Protein AF-A0A835LPR2-F1 (afdb_monomer)

Mean predicted aligned error: 11.65 Å

Secondary structure (DSSP, 8-state):
------PPPPPGGGGGSSS-TT-------HHHHHHHHHHHTTSS-HHHHHHHHHHHHHHHHHHTSSS--HHHHHHHHHHHHHHHT-S-HHHHHHHHHHHHHHHHTTTT-SHHHHHHHHHHHTSS---

Radius of gyration: 21.36 Å; Cα contacts (8 Å, |Δi|>4): 83; chains: 1; bounding box: 46×25×82 Å

Solvent-accessible surface area (backbone atoms only — not comparable to full-atom values): 7803 Å² total; per-residue (Å²): 140,82,86,79,82,79,75,79,75,80,54,73,72,67,71,74,73,75,77,71,96,82,73,75,89,74,83,65,54,57,82,78,42,44,65,56,40,55,55,56,44,55,74,74,49,69,66,57,22,52,51,33,50,50,50,54,53,50,51,56,44,59,64,42,68,85,50,81,50,64,70,61,49,53,55,52,48,51,57,42,51,56,37,45,70,40,90,50,62,60,49,18,54,52,32,48,54,53,51,53,52,37,35,73,70,57,68,52,72,44,70,69,53,53,51,52,53,51,53,61,73,70,40,88,85,69,129

Structure (mmCIF, N/CA/C/O backbone):
data_AF-A0A835LPR2-F1
#
_entry.id   AF-A0A835LPR2-F1
#
loop_
_atom_site.group_PDB
_atom_site.id
_atom_site.type_symbol
_atom_site.label_atom_id
_atom_site.label_alt_id
_atom_site.label_comp_id
_atom_site.label_asym_id
_atom_site.label_entity_id
_atom_site.label_seq_id
_atom_site.pdbx_PDB_ins_code
_atom_site.Cartn_x
_atom_site.Cartn_y
_atom_site.Cartn_z
_atom_site.occupancy
_atom_site.B_iso_or_equiv
_atom_site.auth_seq_id
_atom_site.auth_comp_id
_atom_site.auth_asym_id
_atom_site.auth_atom_id
_atom_site.pdbx_PDB_model_num
ATOM 1 N N . MET A 1 1 ? -34.279 -2.578 -63.645 1.00 43.88 1 MET A N 1
ATOM 2 C CA . MET A 1 1 ? -33.393 -3.396 -62.789 1.00 43.88 1 MET A CA 1
ATOM 3 C C . MET A 1 1 ? -32.222 -2.524 -62.353 1.00 43.88 1 MET A C 1
ATOM 5 O O . MET A 1 1 ? -31.263 -2.401 -63.095 1.00 43.88 1 MET A O 1
ATOM 9 N N . GLY A 1 2 ? -32.345 -1.830 -61.219 1.00 46.34 2 GLY A N 1
ATOM 10 C CA . GLY A 1 2 ? -31.272 -1.012 -60.643 1.00 46.34 2 GLY A CA 1
ATOM 11 C C . GLY A 1 2 ? -30.873 -1.613 -59.303 1.00 46.34 2 GLY A C 1
ATOM 12 O O . GLY A 1 2 ? -31.583 -1.430 -58.317 1.00 46.34 2 GLY A O 1
ATOM 13 N N . GLY A 1 3 ? -29.807 -2.411 -59.293 1.00 41.25 3 GLY A N 1
ATOM 14 C CA . GLY A 1 3 ? -29.268 -3.014 -58.079 1.00 41.25 3 GLY A CA 1
ATOM 15 C C . GLY A 1 3 ? -28.534 -1.959 -57.261 1.00 41.25 3 GLY A C 1
ATOM 16 O O . GLY A 1 3 ? -27.418 -1.588 -57.600 1.00 41.25 3 GLY A O 1
ATOM 17 N N . GLY A 1 4 ? -29.172 -1.455 -56.205 1.00 45.31 4 GLY A N 1
ATOM 18 C CA . GLY A 1 4 ? -28.518 -0.599 -55.221 1.00 45.31 4 GLY A CA 1
ATOM 19 C C . GLY A 1 4 ? -27.537 -1.413 -54.380 1.00 45.31 4 GLY A C 1
ATOM 20 O O . GLY A 1 4 ? -27.954 -2.227 -53.552 1.00 45.31 4 GLY A O 1
ATOM 21 N N . GLU A 1 5 ? -26.240 -1.191 -54.583 1.00 44.38 5 GLU A N 1
ATOM 22 C CA . GLU A 1 5 ? -25.180 -1.719 -53.727 1.00 44.38 5 GLU A CA 1
ATOM 23 C C . GLU A 1 5 ? -25.307 -1.111 -52.324 1.00 44.38 5 GLU A C 1
ATOM 25 O O . GLU A 1 5 ? -24.971 0.044 -52.059 1.00 44.38 5 GLU A O 1
ATOM 30 N N . ARG A 1 6 ? -25.842 -1.902 -51.390 1.00 49.28 6 ARG A N 1
ATOM 31 C CA . ARG A 1 6 ? -25.835 -1.569 -49.966 1.00 49.28 6 ARG A CA 1
ATOM 32 C C . ARG A 1 6 ? -24.424 -1.775 -49.426 1.00 49.28 6 ARG A C 1
ATOM 34 O O . ARG A 1 6 ? -24.084 -2.866 -48.977 1.00 49.28 6 ARG A O 1
ATOM 41 N N . HIS A 1 7 ? -23.623 -0.714 -49.426 1.00 50.56 7 HIS A N 1
ATOM 42 C CA . HIS A 1 7 ? -22.419 -0.662 -48.602 1.00 50.56 7 HIS A CA 1
ATOM 43 C C . HIS A 1 7 ? -22.805 -0.853 -47.122 1.00 50.56 7 HIS A C 1
ATOM 45 O O . HIS A 1 7 ? -23.678 -0.133 -46.621 1.00 50.56 7 HIS A O 1
ATOM 51 N N . PRO A 1 8 ? -22.190 -1.797 -46.389 1.0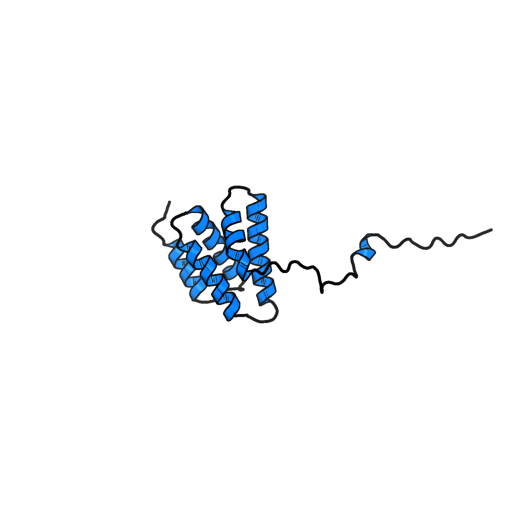0 48.81 8 PRO A N 1
ATOM 52 C CA . PRO A 1 8 ? -22.457 -1.944 -44.969 1.00 48.81 8 PRO A CA 1
ATOM 53 C C . PRO A 1 8 ? -21.878 -0.731 -44.236 1.00 48.81 8 PRO A C 1
ATOM 55 O O . PRO A 1 8 ? -20.671 -0.485 -44.277 1.00 48.81 8 PRO A O 1
ATOM 58 N N . LYS A 1 9 ? -22.737 0.039 -43.554 1.00 52.47 9 LYS A N 1
ATOM 59 C CA . LYS A 1 9 ? -22.278 1.084 -42.631 1.00 52.47 9 LYS A CA 1
ATOM 60 C C . LYS A 1 9 ? -21.364 0.421 -41.592 1.00 52.47 9 LYS A C 1
ATOM 62 O O . LYS A 1 9 ? -21.767 -0.597 -41.020 1.00 52.47 9 LYS A O 1
ATOM 67 N N . PRO A 1 10 ? -20.152 0.942 -41.343 1.00 47.59 10 PRO A N 1
ATOM 68 C CA . PRO A 1 10 ? -19.272 0.355 -40.347 1.00 47.59 10 PRO A CA 1
ATOM 69 C C . PRO A 1 10 ? -19.983 0.352 -38.991 1.00 47.59 10 PRO A C 1
ATOM 71 O O . PRO A 1 10 ? -20.486 1.377 -38.534 1.00 47.59 10 PRO A O 1
ATOM 74 N N . SER A 1 11 ? -20.054 -0.832 -38.376 1.00 51.91 11 SER A N 1
ATOM 75 C CA . SER A 1 11 ? -20.564 -1.011 -37.018 1.00 51.91 11 SER A CA 1
ATOM 76 C C . SER A 1 11 ? -19.857 -0.033 -36.082 1.00 51.91 11 SER A C 1
ATOM 78 O O . SER A 1 11 ? -18.629 0.065 -36.107 1.00 51.91 11 SER A O 1
ATOM 80 N N . VAL A 1 12 ? -20.627 0.657 -35.237 1.00 49.50 12 VAL A N 1
ATOM 81 C CA . VAL A 1 12 ? -20.142 1.605 -34.216 1.00 49.50 12 VAL A CA 1
ATOM 82 C C . VAL A 1 12 ? -19.024 0.983 -33.364 1.00 49.50 12 VAL A C 1
ATOM 84 O O . VAL A 1 12 ? -18.098 1.663 -32.934 1.00 49.50 12 VAL A O 1
ATOM 87 N N . PHE A 1 13 ? -19.046 -0.345 -33.217 1.00 45.22 13 PHE A N 1
ATOM 88 C CA . PHE A 1 13 ? -18.040 -1.134 -32.510 1.00 45.22 13 PHE A CA 1
ATOM 89 C C . PHE A 1 13 ? -16.659 -1.151 -33.186 1.00 45.22 13 PHE A C 1
ATOM 91 O O . PHE A 1 13 ? -15.638 -1.225 -32.509 1.00 45.22 13 PHE A O 1
ATOM 98 N N . LYS A 1 14 ? -16.592 -1.023 -34.518 1.00 44.00 14 LYS A N 1
ATOM 99 C CA . LYS A 1 14 ? -15.322 -0.946 -35.263 1.00 44.00 14 LYS A CA 1
ATOM 100 C C . LYS A 1 14 ? -14.699 0.455 -35.221 1.00 44.00 14 LYS A C 1
ATOM 102 O O . LYS A 1 14 ? -13.520 0.606 -35.519 1.00 44.00 14 LYS A O 1
ATOM 107 N N . MET A 1 15 ? -15.463 1.461 -34.787 1.00 41.97 15 MET A N 1
ATOM 108 C CA . MET A 1 15 ? -15.008 2.844 -34.591 1.00 41.97 15 MET A CA 1
ATOM 109 C C . MET A 1 15 ? -14.311 3.068 -33.232 1.00 41.97 15 MET A C 1
ATOM 111 O O . MET A 1 15 ? -13.747 4.139 -32.989 1.00 41.97 15 MET A O 1
ATOM 115 N N . TYR A 1 16 ? -14.319 2.041 -32.372 1.00 36.12 16 TYR A N 1
ATOM 116 C CA . TYR A 1 16 ? -13.615 1.973 -31.085 1.00 36.12 16 TYR A CA 1
ATOM 117 C C . TYR A 1 16 ? -12.374 1.067 -31.117 1.00 36.12 16 TYR A C 1
ATOM 119 O O . TYR A 1 16 ? -11.877 0.675 -30.070 1.00 36.12 16 TYR A O 1
ATOM 127 N N . SER A 1 17 ? -11.860 0.706 -32.299 1.00 48.66 17 SER A N 1
ATOM 128 C CA . SER A 1 17 ? -10.709 -0.209 -32.406 1.00 48.66 17 SER A CA 1
ATOM 129 C C . SER A 1 17 ? -9.482 0.396 -33.098 1.00 48.66 17 SER A C 1
ATOM 131 O O . SER A 1 17 ? -8.556 -0.320 -33.449 1.00 48.66 17 SER A O 1
ATOM 133 N N . LYS A 1 18 ? -9.448 1.720 -33.274 1.00 47.75 18 LYS A N 1
ATOM 134 C CA . LYS A 1 18 ? -8.256 2.480 -33.685 1.00 47.75 18 LYS A CA 1
ATOM 135 C C . LYS A 1 18 ? -8.449 3.941 -33.285 1.00 47.75 18 LYS A C 1
ATOM 137 O O . LYS A 1 18 ? -9.004 4.730 -34.043 1.00 47.75 18 LYS A O 1
ATOM 142 N N . ARG A 1 19 ? -8.089 4.261 -32.048 1.00 38.78 19 ARG A N 1
ATOM 143 C CA . ARG A 1 19 ? -7.894 5.626 -31.556 1.00 38.78 19 ARG A CA 1
ATOM 144 C C . ARG A 1 19 ? -6.903 5.533 -30.403 1.00 38.78 19 ARG A C 1
ATOM 146 O O . ARG A 1 19 ? -7.289 5.251 -29.280 1.00 38.78 19 ARG A O 1
ATOM 153 N N . ASP A 1 20 ? -5.631 5.645 -30.764 1.00 41.69 20 ASP A N 1
ATOM 154 C CA . ASP A 1 20 ? -4.597 6.332 -29.993 1.00 41.69 20 ASP A CA 1
ATOM 155 C C . ASP A 1 20 ? -4.569 6.033 -28.484 1.00 41.69 20 ASP A C 1
ATOM 157 O O . ASP A 1 20 ? -4.872 6.886 -27.652 1.00 41.69 20 ASP A O 1
ATOM 161 N N . ASP A 1 21 ? -4.092 4.838 -28.126 1.00 42.09 21 ASP A N 1
ATOM 162 C CA . ASP A 1 21 ? -3.697 4.478 -26.752 1.00 42.09 21 ASP A CA 1
ATOM 163 C C . ASP A 1 21 ? -2.443 5.244 -26.257 1.00 42.09 21 ASP A C 1
ATOM 165 O O . ASP A 1 21 ? -1.836 4.871 -25.252 1.00 42.09 21 ASP A O 1
ATOM 169 N N . GLU A 1 22 ? -2.028 6.317 -26.939 1.00 44.34 22 GLU A N 1
ATOM 170 C CA . GLU A 1 22 ? -0.796 7.054 -26.633 1.00 44.34 22 GLU A CA 1
ATOM 171 C C . GLU A 1 22 ? -1.021 8.449 -26.029 1.00 44.34 22 GLU A C 1
ATOM 173 O O . GLU A 1 22 ? -0.055 9.075 -25.601 1.00 44.34 22 GLU A O 1
ATOM 178 N N . ASN A 1 23 ? -2.261 8.954 -25.914 1.00 41.59 23 ASN A N 1
ATOM 179 C CA . ASN A 1 23 ? -2.465 10.267 -25.282 1.00 41.59 23 ASN A CA 1
ATOM 180 C C . ASN A 1 23 ? -3.869 10.528 -24.702 1.00 41.59 23 ASN A C 1
ATOM 182 O O . ASN A 1 23 ? -4.499 11.544 -24.992 1.00 41.59 23 ASN A O 1
ATOM 186 N N . ALA A 1 24 ? -4.367 9.643 -23.835 1.00 36.22 24 ALA A N 1
ATOM 187 C CA . ALA A 1 24 ? -5.383 10.053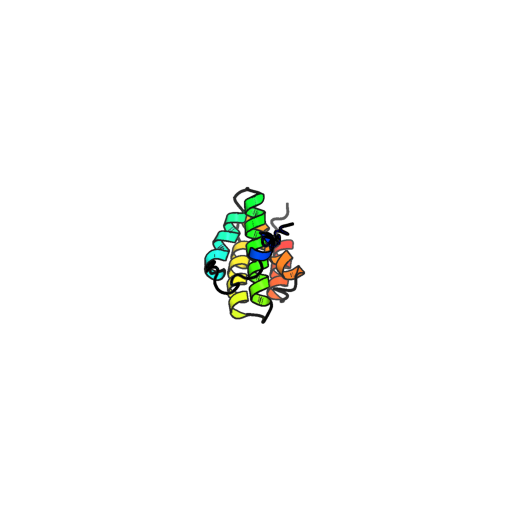 -22.864 1.00 36.22 24 ALA A CA 1
ATOM 188 C C . ALA A 1 24 ? -4.674 10.764 -21.693 1.00 36.22 24 ALA A C 1
ATOM 190 O O . ALA A 1 24 ? -3.894 10.115 -20.987 1.00 36.22 24 ALA A O 1
ATOM 191 N N . PRO A 1 25 ? -4.922 12.062 -21.428 1.00 41.50 25 PRO A N 1
ATOM 192 C CA . P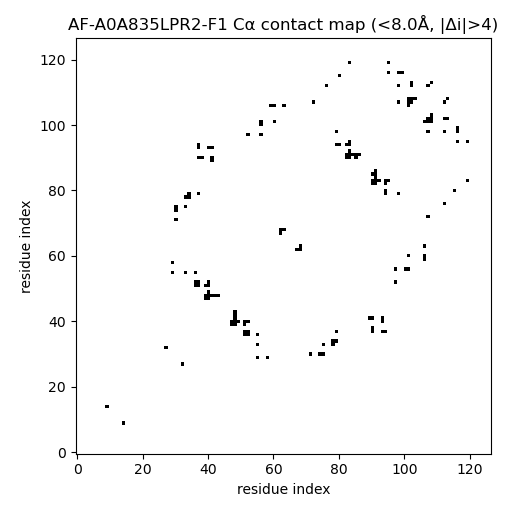RO A 1 25 ? -4.321 12.755 -20.301 1.00 41.50 25 PRO A CA 1
ATOM 193 C C . PRO A 1 25 ? -5.066 12.374 -19.018 1.00 41.50 25 PRO A C 1
ATOM 195 O O . PRO A 1 25 ? -5.766 13.174 -18.413 1.00 41.50 25 PRO A O 1
ATOM 198 N N . THR A 1 26 ? -4.878 11.145 -18.553 1.00 47.97 26 THR A N 1
ATOM 199 C CA . THR A 1 26 ? -4.898 10.866 -17.114 1.00 47.97 26 THR A CA 1
ATOM 200 C C . THR A 1 26 ? -3.461 10.929 -16.621 1.00 47.97 26 THR A C 1
ATOM 202 O O . THR A 1 26 ? -2.902 9.945 -16.144 1.00 47.97 26 THR A O 1
ATOM 205 N N . ASN A 1 27 ? -2.843 12.109 -16.751 1.00 46.00 27 ASN A N 1
ATOM 206 C CA . ASN A 1 27 ? -1.628 12.462 -16.017 1.00 46.00 27 ASN A CA 1
ATOM 207 C C . ASN A 1 27 ? -1.985 12.691 -14.539 1.00 46.00 27 ASN A C 1
ATOM 209 O O . ASN A 1 27 ? -1.782 13.758 -13.972 1.00 46.00 27 ASN A O 1
ATOM 213 N N . THR A 1 28 ? -2.617 11.703 -13.919 1.00 55.03 28 THR A N 1
ATOM 214 C CA . THR A 1 28 ? -2.768 11.663 -12.475 1.00 55.03 28 THR A CA 1
ATOM 215 C C . THR A 1 28 ? -1.540 10.917 -11.997 1.00 55.03 28 THR A C 1
ATOM 217 O O . THR A 1 28 ? -1.507 9.685 -12.012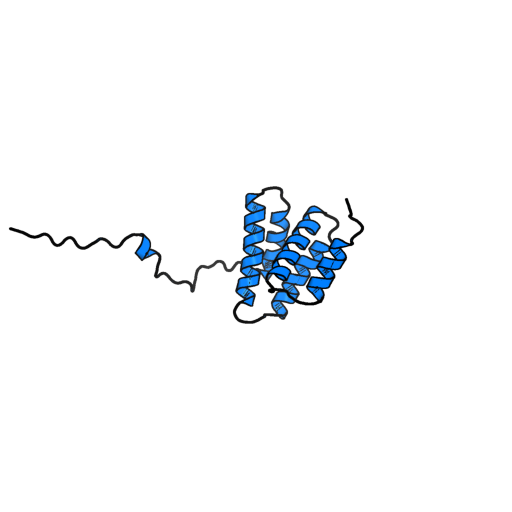 1.00 55.03 28 THR A O 1
ATOM 220 N N . ASN A 1 29 ? -0.478 11.655 -11.667 1.00 78.31 29 ASN A N 1
ATOM 221 C CA . ASN A 1 29 ? 0.735 11.068 -11.118 1.00 78.31 29 ASN A CA 1
ATOM 222 C C . ASN A 1 29 ? 0.342 10.255 -9.877 1.00 78.31 29 ASN A C 1
ATOM 224 O O . ASN A 1 29 ? -0.099 10.810 -8.866 1.00 78.31 29 ASN A O 1
ATOM 228 N N . LEU A 1 30 ? 0.434 8.925 -9.975 1.00 83.06 30 LEU A N 1
ATOM 229 C CA . LEU A 1 30 ? 0.054 8.029 -8.886 1.00 83.06 30 LEU A CA 1
ATOM 230 C C . LEU A 1 30 ? 0.856 8.347 -7.620 1.00 83.06 30 LEU A C 1
ATOM 232 O O . LEU A 1 30 ? 0.309 8.240 -6.534 1.00 83.06 30 LEU A O 1
ATOM 236 N N . GLY A 1 31 ? 2.119 8.768 -7.746 1.00 82.06 31 GLY A N 1
ATOM 237 C CA . GLY A 1 31 ? 2.943 9.149 -6.598 1.00 82.06 31 GLY A CA 1
ATOM 238 C C . GLY A 1 31 ? 2.345 10.295 -5.789 1.00 82.06 31 GLY A C 1
ATOM 239 O O . GLY A 1 31 ? 2.334 10.234 -4.564 1.00 82.06 31 GLY A O 1
ATOM 240 N N . GLU A 1 32 ? 1.792 11.294 -6.470 1.00 83.88 32 GLU A N 1
ATOM 241 C CA . GLU A 1 32 ? 1.200 12.483 -5.846 1.00 83.88 32 GLU A CA 1
ATOM 242 C C . GLU A 1 32 ? -0.201 12.200 -5.287 1.00 83.88 32 GLU A C 1
ATOM 244 O O . GLU A 1 32 ? -0.579 12.729 -4.247 1.00 83.88 32 GLU A O 1
ATOM 249 N N . ASN A 1 33 ? -0.963 11.323 -5.948 1.00 90.19 33 ASN A N 1
ATOM 250 C CA . ASN A 1 33 ? -2.375 11.090 -5.632 1.00 90.19 33 ASN A CA 1
ATOM 251 C C . ASN A 1 33 ? -2.642 9.800 -4.845 1.00 90.19 33 ASN A C 1
ATOM 253 O O . ASN A 1 33 ? -3.776 9.565 -4.428 1.00 90.19 33 ASN A O 1
ATOM 257 N N . LEU A 1 34 ? -1.631 8.954 -4.615 1.00 92.31 34 LEU A N 1
ATOM 258 C CA . LEU A 1 34 ? -1.803 7.694 -3.888 1.00 92.31 34 LEU A CA 1
ATOM 259 C C . LEU A 1 34 ? -2.397 7.935 -2.500 1.00 92.31 34 LEU A C 1
ATOM 261 O O . LEU A 1 34 ? -3.358 7.263 -2.140 1.00 92.31 34 LEU A O 1
ATOM 265 N N . GLY A 1 35 ? -1.875 8.911 -1.752 1.00 91.69 35 GLY A N 1
ATOM 266 C CA . GLY A 1 35 ? -2.405 9.257 -0.430 1.00 91.69 35 GLY A CA 1
ATOM 267 C C . GLY A 1 35 ? -3.897 9.596 -0.479 1.00 91.69 35 GLY A C 1
ATOM 268 O O . GLY A 1 35 ? -4.680 9.026 0.275 1.00 91.69 35 GLY A O 1
ATOM 269 N N . LEU A 1 36 ? -4.306 10.419 -1.451 1.00 92.44 36 LEU A N 1
ATOM 270 C CA . LEU A 1 36 ? -5.708 10.774 -1.664 1.00 92.44 36 LEU A CA 1
ATOM 271 C C . LEU A 1 36 ? -6.568 9.544 -1.973 1.00 92.44 36 LEU A C 1
ATOM 273 O O . LEU A 1 36 ? -7.605 9.354 -1.348 1.00 92.44 36 LEU A O 1
ATOM 277 N N . PHE A 1 37 ? -6.153 8.676 -2.899 1.00 93.38 37 PHE A N 1
ATOM 278 C CA . PHE A 1 37 ? -6.916 7.462 -3.213 1.00 93.38 37 PHE A CA 1
ATOM 279 C C . PHE A 1 37 ? -6.998 6.488 -2.042 1.00 93.38 37 PHE A C 1
ATOM 281 O O . PHE A 1 37 ? -7.967 5.737 -1.928 1.00 93.38 37 PHE A O 1
ATOM 288 N N . MET A 1 38 ? -5.984 6.466 -1.185 1.00 94.94 38 MET A N 1
ATOM 289 C CA . MET A 1 38 ? -6.008 5.662 0.023 1.00 94.94 38 MET A CA 1
ATOM 290 C C . MET A 1 38 ? -6.972 6.241 1.062 1.00 94.94 38 MET A C 1
ATOM 292 O O . MET A 1 38 ? -7.789 5.496 1.603 1.00 94.94 38 MET A O 1
ATOM 296 N N . ASP A 1 39 ? -6.962 7.556 1.276 1.00 92.75 39 ASP A N 1
ATOM 297 C CA . ASP A 1 39 ? -7.920 8.229 2.154 1.00 92.75 39 ASP A CA 1
ATOM 298 C C . ASP A 1 39 ? -9.356 8.102 1.628 1.00 92.75 39 ASP A C 1
ATOM 300 O O . ASP A 1 39 ? -10.262 7.775 2.388 1.00 92.75 39 ASP A O 1
ATOM 304 N N . LEU A 1 40 ? -9.581 8.234 0.315 1.00 93.25 40 LEU A N 1
ATOM 305 C CA . LEU A 1 40 ? -10.904 8.069 -0.300 1.00 93.25 40 LEU A CA 1
ATOM 306 C C . LEU A 1 40 ? -11.548 6.704 0.009 1.00 93.25 40 LEU A C 1
ATOM 308 O O . LEU A 1 40 ? -12.772 6.584 0.068 1.00 93.25 40 LEU A O 1
ATOM 312 N N . GLN A 1 41 ? -10.745 5.668 0.269 1.00 93.62 41 GLN A N 1
ATOM 313 C CA . GLN A 1 41 ? -11.252 4.341 0.621 1.00 93.62 41 GLN A CA 1
ATOM 314 C C . GLN A 1 41 ? -11.873 4.260 2.028 1.00 93.62 41 GLN A C 1
ATOM 316 O O . GLN A 1 41 ? -12.573 3.274 2.315 1.00 93.62 41 GLN A O 1
ATOM 321 N N . THR A 1 42 ? -11.646 5.245 2.906 1.00 92.62 42 THR A N 1
ATOM 322 C CA . THR A 1 42 ? -12.152 5.234 4.289 1.00 92.62 42 THR A CA 1
ATOM 323 C C . THR A 1 42 ? -13.519 5.897 4.468 1.00 92.62 42 THR A C 1
ATOM 325 O O . THR A 1 42 ? -14.212 5.555 5.422 1.00 92.62 42 THR A O 1
ATOM 328 N N . PHE A 1 43 ? -13.990 6.720 3.525 1.00 87.88 43 PHE A N 1
ATOM 329 C CA . PHE A 1 43 ? -15.241 7.503 3.627 1.00 87.88 43 PHE A CA 1
ATOM 330 C C . PHE A 1 43 ? -16.561 6.705 3.504 1.00 87.88 43 PHE A C 1
ATOM 332 O O . PHE A 1 43 ? -17.606 7.256 3.179 1.00 87.88 43 PHE A O 1
ATOM 339 N N . GLY A 1 44 ? -16.558 5.396 3.760 1.00 75.12 44 GLY A N 1
ATOM 340 C CA . GLY A 1 44 ? -17.794 4.609 3.899 1.00 75.12 44 GLY A CA 1
ATOM 341 C C . GLY A 1 44 ? -18.510 4.177 2.607 1.00 75.12 44 GLY A C 1
ATOM 342 O O . GLY A 1 44 ? -19.146 3.124 2.628 1.00 75.12 44 GLY A O 1
ATOM 343 N N . ASP A 1 45 ? -18.361 4.875 1.477 1.00 91.69 45 ASP A N 1
ATOM 344 C CA . ASP A 1 45 ? -18.995 4.474 0.210 1.00 91.69 45 ASP A CA 1
ATOM 345 C C . ASP A 1 45 ? -18.331 3.223 -0.404 1.00 91.69 45 ASP A C 1
ATOM 347 O O . ASP A 1 45 ? -17.121 3.166 -0.652 1.00 91.69 45 ASP A O 1
ATOM 351 N N . ARG A 1 46 ? -19.133 2.177 -0.650 1.00 91.19 46 ARG A N 1
ATOM 352 C CA . ARG A 1 46 ? -18.643 0.877 -1.137 1.00 91.19 46 ARG A CA 1
ATOM 353 C C . ARG A 1 46 ? -18.149 0.935 -2.582 1.00 91.19 46 ARG A C 1
ATOM 355 O O . ARG A 1 46 ? -17.197 0.226 -2.919 1.00 91.19 46 ARG A O 1
ATOM 362 N N . VAL A 1 47 ? -18.805 1.723 -3.430 1.00 94.19 47 VAL A N 1
ATOM 363 C CA . VAL A 1 47 ? -18.478 1.843 -4.854 1.00 94.19 47 VAL A CA 1
ATOM 364 C C . VAL A 1 47 ? -17.181 2.623 -5.002 1.00 94.19 47 VAL A C 1
ATOM 366 O O . VAL A 1 47 ? -16.242 2.119 -5.615 1.00 94.19 47 VAL A O 1
ATOM 369 N N . LEU A 1 48 ? -17.084 3.781 -4.352 1.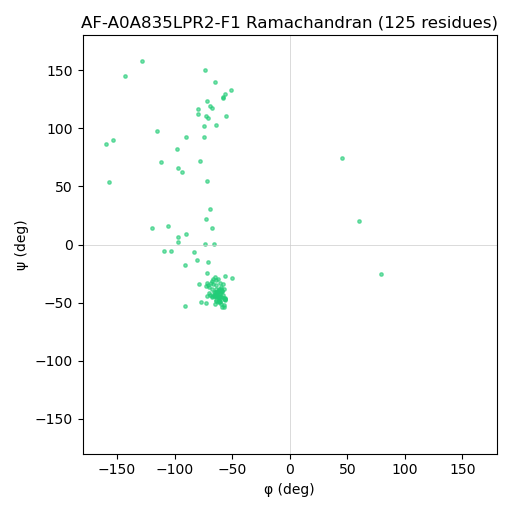00 92.75 48 LEU A N 1
ATOM 370 C CA . LEU A 1 48 ? -15.886 4.608 -4.298 1.00 92.75 48 LEU A CA 1
ATOM 371 C C . LEU A 1 48 ? -14.698 3.814 -3.764 1.00 92.75 48 LEU A C 1
ATOM 373 O O . LEU A 1 48 ? -13.649 3.771 -4.404 1.00 92.75 48 LEU A O 1
ATOM 377 N N . ARG A 1 49 ? -14.876 3.094 -2.649 1.00 94.00 49 ARG A N 1
ATOM 378 C CA . ARG A 1 49 ? -13.820 2.242 -2.093 1.00 94.00 49 ARG A CA 1
ATOM 379 C C . ARG A 1 49 ? -13.316 1.228 -3.115 1.00 94.00 49 ARG A C 1
ATOM 381 O O . ARG A 1 49 ? -12.107 1.074 -3.268 1.00 94.00 49 ARG A O 1
ATOM 388 N N . LYS A 1 50 ? -14.219 0.536 -3.818 1.00 93.56 50 LYS A N 1
ATOM 389 C CA . LYS A 1 50 ? -13.847 -0.459 -4.834 1.00 93.56 50 LYS A CA 1
ATOM 390 C C . LYS A 1 50 ? -13.129 0.188 -6.021 1.00 93.56 50 LYS A C 1
ATOM 392 O O . LYS A 1 50 ? -12.152 -0.380 -6.506 1.00 93.56 50 LYS A O 1
ATOM 397 N N . LEU A 1 51 ? -13.587 1.359 -6.464 1.00 94.31 51 LEU A N 1
ATOM 398 C CA . LEU A 1 51 ? -12.977 2.112 -7.559 1.00 94.31 51 LEU A CA 1
ATOM 399 C C . LEU A 1 51 ? -11.565 2.582 -7.197 1.00 94.31 51 LEU A C 1
ATOM 401 O O . LEU A 1 51 ? -10.632 2.294 -7.942 1.00 94.31 51 LEU A O 1
ATOM 405 N N . CYS A 1 52 ? -11.384 3.227 -6.042 1.00 94.88 52 CYS A N 1
ATOM 406 C CA . CYS A 1 52 ? -10.077 3.693 -5.577 1.00 94.88 52 CYS A CA 1
ATOM 407 C C . CYS A 1 52 ? -9.107 2.530 -5.350 1.00 94.88 52 CYS A C 1
ATOM 409 O O . CYS A 1 52 ? -7.978 2.579 -5.831 1.00 94.88 52 CYS A O 1
ATOM 411 N N . PHE A 1 53 ? -9.560 1.455 -4.696 1.00 95.44 53 PHE A N 1
ATOM 412 C CA . PHE A 1 53 ? -8.759 0.245 -4.509 1.00 95.44 53 PHE A CA 1
ATOM 413 C C . PHE A 1 53 ? -8.288 -0.330 -5.850 1.00 95.44 53 PHE A C 1
ATOM 415 O O . PHE A 1 53 ? -7.094 -0.538 -6.064 1.00 95.44 53 PHE A O 1
ATOM 422 N N . SER A 1 54 ? -9.224 -0.543 -6.780 1.00 94.88 54 SER A N 1
ATOM 423 C CA . SER A 1 54 ? -8.915 -1.107 -8.093 1.00 94.88 54 SER A CA 1
ATOM 424 C C . SER A 1 54 ? -7.982 -0.201 -8.893 1.00 94.88 54 SER A C 1
ATOM 426 O O . SER A 1 54 ? -7.051 -0.699 -9.523 1.00 94.88 54 SER A O 1
ATOM 428 N N . HIS A 1 55 ? -8.196 1.116 -8.842 1.00 94.44 55 HIS A N 1
ATOM 429 C CA . HIS A 1 55 ? -7.329 2.082 -9.500 1.00 94.44 55 HIS A CA 1
ATOM 430 C C . HIS A 1 55 ? -5.899 2.010 -8.955 1.00 94.44 55 HIS A C 1
ATOM 432 O O . HIS A 1 55 ? -4.966 1.883 -9.743 1.00 94.44 55 HIS A O 1
ATOM 438 N N . VAL A 1 56 ? -5.719 2.026 -7.630 1.00 95.00 56 VAL A N 1
ATOM 439 C CA . VAL A 1 56 ? -4.394 1.939 -6.994 1.00 95.00 56 VAL A CA 1
ATOM 440 C C . VA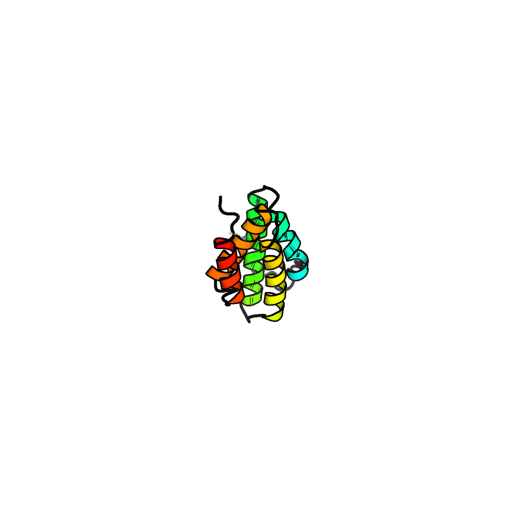L A 1 56 ? -3.679 0.653 -7.407 1.00 95.00 56 VAL A C 1
ATOM 442 O O . VAL A 1 56 ? -2.579 0.718 -7.955 1.00 95.00 56 VAL A O 1
ATOM 445 N N . VAL A 1 57 ? -4.318 -0.506 -7.229 1.00 95.44 57 VAL A N 1
ATOM 446 C CA . VAL A 1 57 ? -3.718 -1.812 -7.548 1.00 95.44 57 VAL A CA 1
ATOM 447 C C . VAL A 1 57 ? -3.336 -1.905 -9.026 1.00 95.44 57 VAL A C 1
ATOM 449 O O . VAL A 1 57 ? -2.193 -2.227 -9.352 1.00 95.44 57 VAL A O 1
ATOM 452 N N . HIS A 1 58 ? -4.261 -1.587 -9.937 1.00 93.75 58 HIS A N 1
ATOM 453 C CA . HIS A 1 58 ? -4.005 -1.696 -11.373 1.00 93.75 58 HIS A CA 1
ATOM 454 C C . HIS A 1 58 ? -2.976 -0.679 -11.864 1.00 93.75 58 HIS A C 1
ATOM 456 O O . HIS A 1 58 ? -2.229 -0.970 -12.797 1.00 93.75 58 HIS A O 1
ATOM 462 N N . SER A 1 59 ? -2.918 0.516 -11.280 1.00 92.19 59 SER A N 1
ATOM 463 C CA . SER A 1 59 ? -1.918 1.520 -11.649 1.00 92.19 59 SER A CA 1
ATOM 464 C C . SER A 1 59 ? -0.515 1.107 -11.188 1.00 92.19 59 SER A C 1
ATOM 466 O O . SER A 1 59 ? 0.423 1.193 -11.981 1.00 92.19 59 SER A O 1
ATOM 468 N N . ILE A 1 60 ? -0.366 0.559 -9.973 1.00 92.81 60 ILE A N 1
ATOM 469 C CA . ILE A 1 60 ? 0.916 0.010 -9.489 1.00 92.81 60 ILE A CA 1
ATOM 470 C C . ILE A 1 60 ? 1.340 -1.199 -10.333 1.00 92.81 60 ILE A C 1
ATOM 472 O O . ILE A 1 60 ? 2.497 -1.288 -10.750 1.00 92.81 60 ILE A O 1
ATOM 476 N N . GLN A 1 61 ? 0.411 -2.110 -10.632 1.00 91.75 61 GLN A N 1
ATOM 477 C CA . GLN A 1 61 ? 0.685 -3.286 -11.458 1.00 91.75 61 GLN A CA 1
ATOM 478 C C . GLN A 1 61 ? 1.130 -2.891 -12.871 1.00 91.75 61 GLN A C 1
ATOM 480 O O . GLN A 1 61 ? 2.160 -3.369 -13.341 1.00 91.75 61 GLN A O 1
ATOM 485 N N . ARG A 1 62 ? 0.402 -1.981 -13.536 1.00 90.38 62 ARG A N 1
ATOM 486 C CA . ARG A 1 62 ? 0.758 -1.489 -14.879 1.00 90.38 62 ARG A CA 1
ATOM 487 C C . ARG A 1 62 ? 2.139 -0.840 -14.900 1.00 90.38 62 ARG A C 1
ATOM 489 O O . ARG A 1 62 ? 2.909 -1.092 -15.822 1.00 90.38 62 ARG A O 1
ATOM 496 N N . MET A 1 63 ? 2.480 -0.068 -13.865 1.00 89.81 63 MET A N 1
ATOM 497 C CA . MET A 1 63 ? 3.802 0.552 -13.734 1.00 89.81 63 MET A CA 1
ATOM 498 C C . MET A 1 63 ? 4.939 -0.479 -13.632 1.00 89.81 63 MET A C 1
ATOM 500 O O . MET A 1 63 ? 6.044 -0.201 -14.088 1.00 89.81 63 MET A O 1
ATOM 504 N N . ASN A 1 64 ? 4.668 -1.664 -13.077 1.00 88.88 64 ASN A N 1
ATOM 505 C CA . ASN A 1 64 ? 5.646 -2.741 -12.889 1.00 88.88 64 ASN A CA 1
ATOM 506 C C . ASN A 1 64 ? 5.618 -3.814 -13.991 1.00 88.88 64 ASN A C 1
ATOM 508 O O . ASN A 1 64 ? 6.373 -4.778 -13.919 1.00 88.88 64 ASN A O 1
ATOM 512 N N . MET A 1 65 ? 4.770 -3.666 -15.015 1.00 84.25 65 MET A N 1
ATOM 513 C CA . MET A 1 65 ? 4.539 -4.712 -16.019 1.00 84.25 65 MET A CA 1
ATOM 514 C C . MET A 1 65 ? 5.728 -4.928 -16.967 1.00 84.25 65 MET A C 1
ATOM 516 O O . MET A 1 65 ? 5.965 -6.052 -17.395 1.00 84.25 65 MET A O 1
ATOM 520 N N . LYS A 1 66 ? 6.464 -3.862 -17.316 1.00 79.75 66 LYS A N 1
ATOM 521 C CA . LYS A 1 66 ? 7.632 -3.946 -18.217 1.00 79.75 66 LYS A CA 1
ATOM 522 C C . LYS A 1 66 ? 8.930 -4.172 -17.446 1.00 79.75 66 LYS A C 1
ATOM 524 O O . LYS A 1 66 ? 9.671 -5.101 -17.738 1.00 79.75 66 LYS A O 1
ATOM 529 N N . HIS A 1 67 ? 9.185 -3.323 -16.453 1.00 80.50 67 HIS A N 1
ATOM 530 C CA . HIS A 1 67 ? 10.354 -3.406 -15.584 1.00 80.50 67 HIS A CA 1
ATOM 531 C C . HIS A 1 67 ? 9.960 -3.013 -14.165 1.00 80.50 67 HIS A C 1
ATOM 533 O O . HIS A 1 67 ? 9.148 -2.106 -13.965 1.00 80.50 67 HIS A O 1
ATOM 539 N N . LYS A 1 68 ? 10.576 -3.667 -13.181 1.00 79.00 68 LYS A N 1
ATOM 540 C CA . LYS A 1 68 ? 10.411 -3.306 -11.777 1.00 79.00 68 LYS A CA 1
ATOM 541 C C . LYS A 1 68 ? 11.054 -1.939 -11.537 1.00 79.00 68 LYS A C 1
ATOM 543 O O . LYS A 1 68 ? 12.257 -1.777 -11.725 1.00 79.00 68 LYS A O 1
ATOM 548 N N . ASN A 1 69 ? 10.257 -0.947 -11.143 1.00 84.56 69 ASN A N 1
ATOM 549 C CA . ASN A 1 69 ? 10.767 0.385 -10.819 1.00 84.56 69 ASN A CA 1
ATOM 550 C C . ASN A 1 69 ? 10.931 0.525 -9.304 1.00 84.56 69 ASN A C 1
ATOM 552 O O . ASN A 1 69 ? 10.054 1.056 -8.622 1.00 84.56 69 ASN A O 1
ATOM 556 N N . ASP A 1 70 ? 12.048 0.026 -8.774 1.00 87.00 70 ASP A N 1
ATOM 557 C CA . ASP A 1 70 ? 12.275 -0.048 -7.327 1.00 87.00 70 ASP A CA 1
ATOM 558 C C . ASP A 1 70 ? 12.237 1.321 -6.635 1.00 87.00 70 ASP A C 1
ATOM 560 O O . ASP A 1 70 ? 11.689 1.431 -5.540 1.00 87.00 70 ASP A O 1
ATOM 564 N N . ALA A 1 71 ? 12.731 2.383 -7.279 1.00 88.19 71 ALA A N 1
ATOM 565 C CA . ALA A 1 71 ? 12.687 3.735 -6.721 1.00 88.19 71 ALA A CA 1
ATOM 566 C C . ALA A 1 71 ? 11.243 4.236 -6.543 1.00 88.19 71 ALA A C 1
ATOM 568 O O . ALA A 1 71 ? 10.869 4.689 -5.457 1.00 88.19 71 ALA A O 1
ATOM 569 N N . LYS A 1 72 ? 10.403 4.103 -7.581 1.00 89.12 72 LYS A N 1
ATOM 570 C CA . LYS A 1 72 ? 8.983 4.480 -7.499 1.00 89.12 72 LYS A CA 1
ATOM 571 C C . LYS A 1 72 ? 8.226 3.580 -6.530 1.00 89.12 72 LYS A C 1
ATOM 573 O O . LYS A 1 72 ? 7.479 4.085 -5.698 1.00 89.12 72 LYS A O 1
ATOM 578 N N . ASN A 1 73 ? 8.456 2.269 -6.580 1.00 92.44 73 ASN A N 1
ATOM 579 C CA . ASN A 1 73 ? 7.839 1.321 -5.654 1.00 92.44 73 ASN A CA 1
ATOM 580 C C . ASN A 1 73 ? 8.157 1.675 -4.205 1.00 92.44 73 ASN A C 1
ATOM 582 O O . ASN A 1 73 ? 7.247 1.733 -3.387 1.00 92.44 73 ASN A O 1
ATOM 586 N N . ARG A 1 74 ? 9.418 1.988 -3.893 1.00 93.19 74 ARG A N 1
ATOM 587 C CA . ARG A 1 74 ? 9.834 2.358 -2.539 1.00 93.19 74 ARG A CA 1
ATOM 588 C C . ARG A 1 74 ? 9.133 3.626 -2.054 1.00 93.19 74 ARG A C 1
ATOM 590 O O . ARG A 1 74 ? 8.727 3.677 -0.895 1.00 93.19 74 ARG A O 1
ATOM 597 N N . ALA A 1 75 ? 8.949 4.616 -2.928 1.00 92.62 75 ALA A N 1
ATOM 598 C CA . ALA A 1 75 ? 8.196 5.828 -2.606 1.00 92.62 75 ALA A CA 1
ATOM 599 C C . ALA A 1 75 ? 6.715 5.526 -2.308 1.00 92.62 75 ALA A C 1
ATOM 601 O O . ALA A 1 75 ? 6.200 5.950 -1.275 1.00 92.62 75 ALA A O 1
ATOM 602 N N . LEU A 1 76 ? 6.048 4.736 -3.155 1.00 94.62 76 LEU A N 1
ATOM 603 C CA . LEU A 1 76 ? 4.640 4.355 -2.964 1.00 94.62 76 LEU A CA 1
ATOM 604 C C . LEU A 1 76 ? 4.440 3.469 -1.723 1.00 94.62 76 LEU A C 1
ATOM 606 O O . LEU A 1 76 ? 3.500 3.670 -0.955 1.00 94.62 76 LEU A O 1
ATOM 610 N N . GLN A 1 77 ? 5.349 2.522 -1.490 1.00 95.62 77 GLN A N 1
ATOM 611 C CA . GLN A 1 77 ? 5.372 1.682 -0.294 1.00 95.62 77 GLN A CA 1
ATOM 612 C C . GLN A 1 77 ? 5.469 2.526 0.976 1.00 95.62 77 GLN A C 1
ATOM 614 O O . GLN A 1 77 ? 4.738 2.268 1.923 1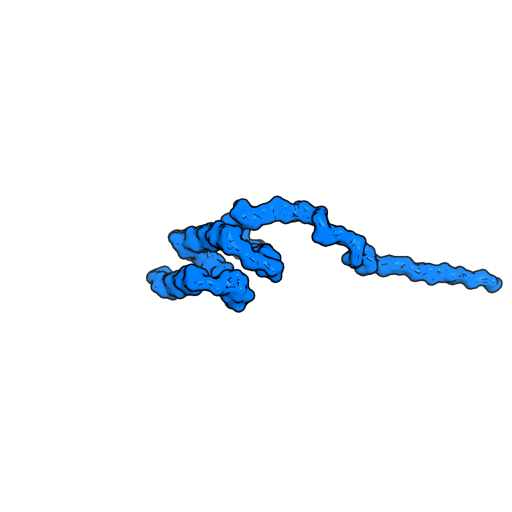.00 95.62 77 GLN A O 1
ATOM 619 N N . ASN A 1 78 ? 6.321 3.558 1.001 1.00 95.00 78 ASN A N 1
ATOM 620 C CA . ASN A 1 78 ? 6.449 4.433 2.169 1.00 95.00 78 ASN A CA 1
ATOM 621 C C . ASN A 1 78 ? 5.125 5.129 2.524 1.00 95.00 78 ASN A C 1
ATOM 623 O O . ASN A 1 78 ? 4.809 5.245 3.705 1.00 95.00 78 ASN A O 1
ATOM 627 N N . ILE A 1 79 ? 4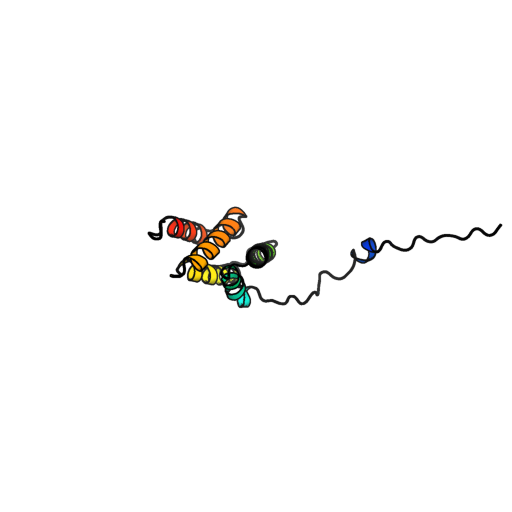.344 5.543 1.521 1.00 94.44 79 ILE A N 1
ATOM 628 C CA . ILE A 1 79 ? 3.020 6.153 1.724 1.00 94.44 79 ILE A CA 1
ATOM 629 C C . ILE A 1 79 ? 2.047 5.139 2.341 1.00 94.44 79 ILE A C 1
ATOM 631 O O . ILE A 1 79 ? 1.327 5.454 3.284 1.00 94.44 79 ILE A O 1
ATOM 635 N N . ILE A 1 80 ? 2.022 3.902 1.842 1.00 94.88 80 ILE A N 1
ATOM 636 C CA . ILE A 1 80 ? 1.103 2.882 2.367 1.00 94.88 80 ILE A CA 1
ATOM 637 C C . ILE A 1 80 ? 1.554 2.388 3.748 1.00 94.88 80 ILE A C 1
ATOM 639 O O . ILE A 1 80 ? 0.716 2.152 4.615 1.00 94.88 80 ILE A O 1
ATOM 643 N N . PHE A 1 81 ? 2.860 2.277 3.998 1.00 94.88 81 PHE A N 1
ATOM 644 C CA . PHE A 1 81 ? 3.392 1.891 5.306 1.00 94.88 81 PHE A CA 1
ATOM 645 C C . PHE A 1 81 ? 3.139 2.946 6.380 1.00 94.88 81 PHE A C 1
ATOM 647 O O . PHE A 1 81 ? 2.801 2.575 7.501 1.00 94.88 81 PHE A O 1
ATOM 654 N N . SER A 1 82 ? 3.237 4.240 6.061 1.00 93.62 82 SER A N 1
ATOM 655 C CA . SER A 1 82 ? 2.874 5.285 7.026 1.00 93.62 82 SER A CA 1
ATOM 656 C C . SER A 1 82 ? 1.385 5.228 7.380 1.00 93.62 82 SER A C 1
ATOM 658 O O . SER A 1 82 ? 1.012 5.422 8.535 1.00 93.62 82 SER A O 1
ATOM 660 N N . MET A 1 83 ? 0.531 4.878 6.415 1.00 92.44 83 MET A N 1
ATOM 661 C CA . MET A 1 83 ? -0.895 4.676 6.650 1.00 92.44 83 MET A CA 1
ATOM 662 C C . MET A 1 83 ? -1.206 3.398 7.441 1.00 92.44 83 MET A C 1
ATOM 664 O O . MET A 1 83 ? -2.144 3.390 8.231 1.00 92.44 83 MET A O 1
ATOM 668 N N . LEU A 1 84 ? -0.418 2.335 7.266 1.00 92.25 84 LEU A N 1
ATOM 669 C CA . LEU A 1 84 ? -0.528 1.095 8.043 1.00 92.25 84 LEU A CA 1
ATOM 670 C C . LEU A 1 84 ? -0.203 1.308 9.531 1.00 92.25 84 LEU A C 1
ATOM 672 O O . LEU A 1 84 ? -0.704 0.585 10.382 1.00 92.25 84 LEU A O 1
ATOM 676 N N . GLN A 1 85 ? 0.630 2.302 9.844 1.00 89.44 85 GLN A N 1
ATOM 677 C CA . GLN A 1 85 ? 0.997 2.684 11.212 1.00 89.44 85 GLN A CA 1
ATOM 678 C C . GLN A 1 85 ? 0.052 3.742 11.811 1.00 89.44 85 GLN A C 1
ATOM 680 O O . GLN A 1 85 ? 0.338 4.308 12.867 1.00 89.44 85 GLN A O 1
ATOM 685 N N . ASN A 1 86 ? -1.061 4.056 11.141 1.00 87.94 86 ASN A N 1
ATOM 686 C CA . ASN A 1 86 ? -1.995 5.071 11.610 1.00 87.94 86 ASN A CA 1
ATOM 687 C C . ASN A 1 86 ? -2.819 4.568 12.812 1.00 87.94 86 ASN A C 1
ATOM 689 O O . ASN A 1 86 ? -3.110 3.378 12.938 1.00 87.94 86 ASN A O 1
ATOM 693 N N . LYS A 1 87 ? -3.230 5.495 13.689 1.00 85.69 87 LYS A N 1
ATOM 694 C CA . LYS A 1 87 ? -4.137 5.201 14.813 1.00 85.69 87 LYS A CA 1
ATOM 695 C C . LYS A 1 87 ? -5.573 4.941 14.350 1.00 85.69 87 LYS A C 1
ATOM 697 O O . LYS A 1 87 ? -6.326 4.280 15.055 1.00 85.69 87 LYS A O 1
ATOM 702 N N . ASP A 1 88 ? -5.953 5.469 13.187 1.00 89.19 88 ASP A N 1
ATOM 703 C CA . ASP A 1 88 ? -7.248 5.213 12.565 1.00 89.19 88 ASP A CA 1
ATOM 704 C C . ASP A 1 88 ? -7.293 3.784 12.006 1.00 89.19 88 ASP A C 1
ATOM 706 O O . ASP A 1 88 ? -6.635 3.451 11.014 1.00 89.19 88 ASP A O 1
ATOM 710 N N . GLU A 1 89 ? -8.099 2.930 12.634 1.00 88.31 89 GLU A N 1
ATOM 711 C CA . GLU A 1 89 ? -8.255 1.538 12.214 1.00 88.31 89 GLU A CA 1
ATOM 712 C C . GLU A 1 89 ? -8.785 1.391 10.788 1.00 88.31 89 GLU A C 1
ATOM 714 O O . GLU A 1 89 ? -8.444 0.429 10.098 1.00 88.31 89 GLU A O 1
ATOM 719 N N . GLY A 1 90 ? -9.638 2.314 10.339 1.00 90.12 90 GLY A N 1
ATOM 720 C CA . GLY A 1 90 ? -10.162 2.322 8.982 1.00 90.12 90 GLY A CA 1
ATOM 721 C C . GLY A 1 90 ? -9.027 2.467 7.978 1.00 90.12 90 GLY A C 1
ATOM 722 O O . GLY A 1 90 ? -8.925 1.658 7.052 1.00 90.12 90 GLY A O 1
ATOM 723 N N . LYS A 1 91 ? -8.136 3.437 8.202 1.00 91.38 91 LYS A N 1
ATOM 724 C CA . LYS A 1 91 ? -6.947 3.667 7.375 1.00 91.38 91 LYS A CA 1
ATOM 725 C C . LYS A 1 91 ? -6.006 2.465 7.394 1.00 91.38 91 LYS A C 1
ATOM 727 O O . LYS A 1 91 ? -5.644 1.962 6.329 1.00 91.38 91 LYS A O 1
ATOM 732 N N . THR A 1 92 ? -5.701 1.943 8.579 1.00 92.88 92 THR A N 1
ATOM 733 C CA . THR A 1 92 ? -4.816 0.783 8.755 1.00 92.88 92 THR A CA 1
ATOM 734 C C . THR A 1 92 ? -5.363 -0.466 8.061 1.00 92.88 92 THR A C 1
ATOM 736 O O . THR A 1 92 ? -4.649 -1.119 7.297 1.00 92.88 92 THR A O 1
ATOM 739 N N . LYS A 1 93 ? -6.663 -0.759 8.214 1.00 92.19 93 LYS A N 1
ATOM 740 C CA . LYS A 1 93 ? -7.332 -1.877 7.526 1.00 92.19 93 LYS A CA 1
ATOM 741 C C . LYS A 1 93 ? -7.275 -1.716 6.003 1.00 92.19 93 LYS A C 1
ATOM 743 O O . LYS A 1 93 ? -7.069 -2.704 5.299 1.00 92.19 93 LYS A O 1
ATOM 748 N N . ARG A 1 94 ? -7.443 -0.500 5.462 1.00 94.31 94 ARG A N 1
ATOM 749 C CA . ARG A 1 94 ? -7.344 -0.269 4.006 1.00 94.31 94 ARG A CA 1
ATOM 750 C C . ARG A 1 94 ? -5.917 -0.432 3.490 1.00 94.31 94 ARG A C 1
ATOM 752 O O . ARG A 1 94 ? -5.733 -1.099 2.474 1.00 94.31 94 ARG A O 1
ATOM 759 N N . ALA A 1 95 ? -4.927 0.107 4.198 1.00 95.44 95 ALA A N 1
ATOM 760 C CA . ALA A 1 95 ? -3.517 -0.071 3.862 1.00 95.44 95 ALA A CA 1
ATOM 761 C C . ALA A 1 95 ? -3.129 -1.557 3.823 1.00 95.44 95 ALA A C 1
ATOM 763 O O . ALA A 1 95 ? -2.557 -2.013 2.833 1.00 95.44 95 ALA A O 1
ATOM 764 N N . LEU A 1 96 ? -3.526 -2.333 4.839 1.00 95.38 96 LEU A N 1
ATOM 765 C CA . LEU A 1 96 ? -3.253 -3.770 4.903 1.00 95.38 96 LEU A CA 1
ATOM 766 C C . LEU A 1 96 ? -3.863 -4.531 3.718 1.00 95.38 96 LEU A C 1
ATOM 768 O O . LEU A 1 96 ? -3.183 -5.339 3.094 1.00 95.38 96 LEU A O 1
ATOM 772 N N . VAL A 1 97 ? -5.120 -4.245 3.364 1.00 95.62 97 VAL A N 1
ATOM 773 C CA . VAL A 1 97 ? -5.795 -4.894 2.224 1.00 95.62 97 VAL A CA 1
ATOM 774 C C . VAL A 1 97 ? -5.059 -4.629 0.905 1.00 95.62 97 VAL A C 1
ATOM 776 O O . VAL A 1 97 ? -4.889 -5.554 0.112 1.00 95.62 97 VAL A O 1
ATOM 779 N N . VAL A 1 98 ? -4.590 -3.398 0.675 1.00 96.75 98 VAL A N 1
ATOM 780 C CA . VAL A 1 98 ? -3.806 -3.054 -0.525 1.00 96.75 98 VAL A CA 1
ATOM 781 C C . VAL A 1 98 ? -2.465 -3.789 -0.547 1.00 96.75 98 VAL A C 1
ATOM 783 O O . VAL A 1 98 ? -2.103 -4.350 -1.582 1.00 96.75 98 VAL A O 1
ATOM 786 N N . LEU A 1 99 ? -1.749 -3.844 0.581 1.00 96.75 99 LEU A N 1
ATOM 787 C CA . LEU A 1 99 ? -0.479 -4.574 0.677 1.00 96.75 99 LEU A CA 1
ATOM 788 C C . LEU A 1 99 ? -0.660 -6.072 0.415 1.00 96.75 99 LEU A C 1
ATOM 790 O O . LEU A 1 99 ? 0.102 -6.648 -0.361 1.00 96.75 99 LEU A O 1
ATOM 794 N N . CYS A 1 100 ? -1.685 -6.693 1.003 1.00 96.75 100 CYS A N 1
ATOM 795 C CA . CYS A 1 100 ? -1.988 -8.107 0.795 1.00 96.75 100 CYS A CA 1
ATOM 796 C C . CYS A 1 100 ? -2.266 -8.429 -0.679 1.00 96.75 100 CYS A C 1
ATOM 798 O O . CYS A 1 100 ? -1.736 -9.412 -1.196 1.00 96.75 100 CYS A O 1
ATOM 800 N N . ASP A 1 101 ? -3.061 -7.606 -1.370 1.00 97.06 101 ASP A N 1
ATOM 801 C CA . ASP A 1 101 ? -3.400 -7.834 -2.779 1.00 97.06 101 ASP A CA 1
ATOM 802 C C . ASP A 1 101 ? -2.173 -7.663 -3.697 1.00 97.06 101 ASP A C 1
ATOM 804 O O . ASP A 1 101 ? -1.888 -8.540 -4.518 1.00 97.06 101 ASP A O 1
ATOM 808 N N . LEU A 1 102 ? -1.368 -6.613 -3.499 1.00 96.38 102 LEU A N 1
ATOM 809 C CA . LEU A 1 102 ? -0.134 -6.396 -4.270 1.00 96.38 102 LEU A CA 1
ATOM 810 C C . LEU A 1 102 ? 0.909 -7.498 -4.041 1.00 96.38 102 LEU A C 1
ATOM 812 O O . LEU A 1 102 ? 1.586 -7.913 -4.990 1.00 96.38 102 LEU A O 1
ATOM 816 N N . HIS A 1 103 ? 1.026 -7.989 -2.805 1.00 96.06 103 HIS A N 1
ATOM 817 C CA . HIS A 1 103 ? 1.903 -9.105 -2.459 1.00 96.06 103 HIS A CA 1
ATOM 818 C C . HIS A 1 103 ? 1.419 -10.414 -3.100 1.00 96.06 103 HIS A C 1
ATOM 820 O O . HIS A 1 103 ? 2.207 -11.135 -3.716 1.00 96.06 103 HIS A O 1
ATOM 826 N N . HIS A 1 104 ? 0.113 -10.699 -3.039 1.00 95.44 104 HIS A N 1
ATOM 827 C CA . HIS A 1 104 ? -0.484 -11.888 -3.653 1.00 95.44 104 HIS A CA 1
ATOM 828 C C . HIS A 1 104 ? -0.303 -11.908 -5.180 1.00 95.44 104 HIS A C 1
ATOM 830 O O . HIS A 1 104 ? 0.020 -12.948 -5.753 1.00 95.44 104 HIS A O 1
ATOM 836 N N . ARG A 1 105 ? -0.412 -10.745 -5.837 1.00 94.38 105 ARG A N 1
ATOM 837 C CA . ARG A 1 105 ? -0.166 -10.566 -7.282 1.00 94.38 105 ARG A CA 1
ATOM 838 C C . ARG A 1 105 ? 1.309 -10.599 -7.686 1.00 94.38 105 ARG A C 1
ATOM 840 O O . ARG A 1 105 ? 1.613 -10.410 -8.860 1.00 94.38 105 ARG A O 1
ATOM 847 N N . ARG A 1 106 ? 2.225 -10.798 -6.733 1.00 94.25 106 ARG A N 1
ATOM 848 C CA . ARG A 1 106 ? 3.684 -10.764 -6.928 1.00 94.25 106 ARG A CA 1
ATOM 849 C C . ARG A 1 106 ? 4.229 -9.426 -7.454 1.00 94.25 106 ARG A C 1
ATOM 851 O O . ARG A 1 106 ? 5.342 -9.386 -7.967 1.00 94.25 106 ARG A O 1
ATOM 858 N N . VAL A 1 107 ? 3.480 -8.328 -7.307 1.00 93.44 107 VAL A N 1
ATOM 859 C CA . VAL A 1 107 ? 3.917 -6.988 -7.745 1.00 93.44 107 VAL A CA 1
ATOM 860 C C . VAL A 1 107 ? 4.919 -6.411 -6.747 1.00 93.44 107 VAL A C 1
ATOM 862 O O . VAL A 1 107 ? 6.008 -5.987 -7.128 1.00 93.44 107 VAL A O 1
ATOM 865 N N . TRP A 1 108 ? 4.577 -6.452 -5.457 1.00 95.12 108 TRP A N 1
ATOM 866 C CA . TRP A 1 108 ? 5.475 -6.114 -4.348 1.00 95.12 108 TRP A CA 1
ATOM 867 C C . TRP A 1 108 ? 5.787 -7.370 -3.546 1.00 95.12 108 TRP A C 1
ATOM 869 O O . TRP A 1 108 ? 5.285 -7.588 -2.445 1.00 95.12 108 TRP A O 1
ATOM 879 N N . PHE A 1 109 ? 6.575 -8.245 -4.165 1.00 93.94 109 PHE A N 1
ATOM 880 C CA . PHE A 1 109 ? 7.025 -9.496 -3.568 1.00 93.94 109 PHE A CA 1
ATOM 881 C C . PHE A 1 109 ? 8.429 -9.335 -2.977 1.00 93.94 109 PHE A C 1
ATOM 883 O O . PHE A 1 109 ? 9.407 -9.874 -3.490 1.00 93.94 109 PHE A O 1
ATOM 890 N N . ASP A 1 110 ? 8.529 -8.510 -1.938 1.00 92.50 110 ASP A N 1
ATOM 891 C CA . ASP A 1 110 ? 9.771 -8.227 -1.224 1.00 92.50 110 ASP A CA 1
ATOM 892 C C . ASP A 1 110 ? 9.607 -8.425 0.286 1.00 92.50 110 ASP A C 1
ATOM 894 O O . ASP A 1 110 ? 8.500 -8.382 0.829 1.00 92.50 110 ASP A O 1
ATOM 898 N N . GLU A 1 111 ? 10.737 -8.636 0.962 1.00 94.62 111 GLU A N 1
ATOM 899 C CA . GLU A 1 111 ? 10.799 -8.887 2.404 1.00 94.62 111 GLU A CA 1
ATOM 900 C C . GLU A 1 111 ? 10.146 -7.761 3.214 1.00 94.62 111 GLU A C 1
ATOM 902 O O . GLU A 1 111 ? 9.434 -8.010 4.183 1.00 94.62 111 GLU A O 1
ATOM 907 N N . ARG A 1 112 ? 10.322 -6.507 2.787 1.00 93.81 112 ARG A N 1
ATOM 908 C CA . ARG A 1 112 ? 9.775 -5.343 3.488 1.00 93.81 112 ARG A CA 1
ATOM 909 C C . ARG A 1 112 ? 8.248 -5.371 3.506 1.00 93.81 112 ARG A C 1
ATOM 911 O O . ARG A 1 112 ? 7.642 -5.113 4.544 1.00 93.81 112 ARG A O 1
ATOM 918 N N . THR A 1 113 ? 7.639 -5.703 2.373 1.00 95.25 113 THR A N 1
ATOM 919 C CA . THR A 1 113 ? 6.188 -5.850 2.237 1.00 95.25 113 THR A CA 1
ATOM 920 C C . THR A 1 113 ? 5.674 -7.030 3.061 1.00 95.25 113 THR A C 1
ATOM 922 O O . THR A 1 113 ? 4.696 -6.875 3.792 1.00 95.25 113 THR A O 1
ATOM 925 N N . ALA A 1 114 ? 6.355 -8.180 3.015 1.00 95.12 114 ALA A N 1
ATOM 926 C CA . ALA A 1 114 ? 5.988 -9.355 3.807 1.00 95.12 114 ALA A CA 1
ATOM 927 C C . ALA A 1 114 ? 6.051 -9.078 5.321 1.00 95.12 114 ALA A C 1
ATOM 929 O O . ALA A 1 114 ? 5.103 -9.379 6.049 1.00 95.12 114 ALA A O 1
ATOM 930 N N . ASN A 1 115 ? 7.121 -8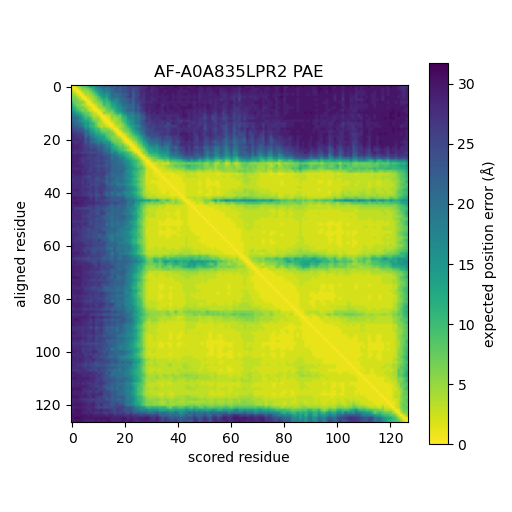.427 5.784 1.00 94.94 115 ASN A N 1
ATOM 931 C CA . ASN A 1 115 ? 7.296 -8.048 7.184 1.00 94.94 115 ASN A CA 1
ATOM 932 C C . ASN A 1 115 ? 6.223 -7.050 7.635 1.00 94.94 115 ASN A C 1
ATOM 934 O O . ASN A 1 115 ? 5.664 -7.206 8.716 1.00 94.94 115 ASN A O 1
ATOM 938 N N . ALA A 1 116 ? 5.882 -6.058 6.805 1.00 94.00 116 ALA A N 1
ATOM 939 C CA . ALA A 1 116 ? 4.822 -5.100 7.119 1.00 94.00 116 ALA A CA 1
ATOM 940 C C . ALA A 1 116 ? 3.451 -5.778 7.285 1.00 94.00 116 ALA A C 1
ATOM 942 O O . ALA A 1 116 ? 2.737 -5.477 8.241 1.00 94.00 116 ALA A O 1
ATOM 943 N N . ILE A 1 117 ? 3.101 -6.715 6.394 1.00 94.31 117 ILE A N 1
ATOM 944 C CA . ILE A 1 117 ? 1.861 -7.502 6.496 1.00 94.31 117 ILE A CA 1
ATOM 945 C C . ILE A 1 117 ? 1.869 -8.336 7.782 1.00 94.31 117 ILE A C 1
ATOM 947 O O . ILE A 1 117 ? 0.908 -8.279 8.545 1.00 94.31 117 ILE A O 1
ATOM 951 N N . SER A 1 118 ? 2.961 -9.061 8.046 1.00 93.12 118 SER A N 1
ATOM 952 C CA . SER A 1 118 ? 3.104 -9.899 9.242 1.00 93.12 118 SER A CA 1
ATOM 953 C C . SER A 1 118 ? 2.923 -9.083 10.525 1.00 93.12 118 SER A C 1
ATOM 955 O O . SER A 1 118 ? 2.041 -9.375 11.330 1.00 93.12 118 SER A O 1
ATOM 957 N N . THR A 1 119 ? 3.675 -7.990 10.678 1.00 89.94 119 THR A N 1
ATOM 958 C CA . THR A 1 119 ? 3.589 -7.112 11.853 1.00 89.94 119 THR A CA 1
ATOM 959 C C . THR A 1 119 ? 2.188 -6.531 12.036 1.00 89.94 119 THR A C 1
ATOM 961 O O . THR A 1 119 ? 1.694 -6.474 13.160 1.00 89.94 119 THR A O 1
ATOM 964 N N . ALA A 1 120 ? 1.514 -6.137 10.952 1.00 89.19 120 ALA A N 1
ATOM 965 C CA . ALA A 1 120 ? 0.147 -5.629 11.030 1.00 89.19 120 ALA A CA 1
ATOM 966 C C . ALA A 1 120 ? -0.867 -6.703 11.458 1.00 89.19 120 ALA A C 1
ATOM 968 O O . ALA A 1 120 ? -1.810 -6.388 12.180 1.00 89.19 120 ALA A O 1
ATOM 969 N N . CYS A 1 121 ? -0.673 -7.965 11.062 1.00 85.75 121 CYS A N 1
ATOM 970 C CA . CYS A 1 121 ? -1.523 -9.079 11.489 1.00 85.75 121 CYS A CA 1
ATOM 971 C C . CYS A 1 121 ? -1.393 -9.404 12.986 1.00 85.75 121 CYS A C 1
ATOM 973 O O . CYS A 1 121 ? -2.371 -9.839 13.590 1.00 85.75 121 CYS A O 1
ATOM 975 N N . PHE A 1 122 ? -0.217 -9.191 13.582 1.00 79.31 122 PHE A N 1
ATOM 976 C CA . PHE A 1 122 ? 0.043 -9.448 15.006 1.00 79.31 122 PHE A CA 1
ATOM 977 C C . PHE A 1 122 ? -0.069 -8.199 15.892 1.00 79.31 122 PHE A C 1
ATOM 979 O O . PHE A 1 122 ? 0.245 -8.259 17.082 1.00 79.31 122 PHE A O 1
ATOM 986 N N . HIS A 1 123 ? -0.512 -7.064 15.344 1.00 72.38 123 HIS A N 1
ATOM 987 C CA . HIS A 1 123 ? -0.685 -5.846 16.126 1.00 72.38 123 HIS A CA 1
ATOM 988 C C . HIS A 1 123 ? -1.783 -6.037 17.185 1.00 72.38 123 HIS A C 1
ATOM 990 O O . HIS A 1 123 ? -2.838 -6.612 16.913 1.00 72.38 123 HIS A O 1
ATOM 996 N N . SER A 1 124 ? -1.561 -5.514 18.393 1.00 59.88 124 SER A N 1
ATOM 997 C CA . SER A 1 124 ? -2.453 -5.649 19.559 1.00 59.88 124 SER A CA 1
ATOM 998 C C . SER A 1 124 ? -3.816 -4.966 19.403 1.00 59.88 124 SER A C 1
ATOM 1000 O O . SER A 1 124 ? -4.667 -5.097 20.276 1.00 59.88 124 SER A O 1
ATOM 1002 N N . SER A 1 125 ? -4.072 -4.334 18.256 1.00 58.91 125 SER A N 1
ATOM 1003 C CA . SER A 1 125 ? -5.390 -3.881 17.780 1.00 58.91 125 SER A CA 1
ATOM 1004 C C . SER A 1 125 ? -6.322 -5.052 17.409 1.00 58.91 125 SER A C 1
ATOM 1006 O O . SER A 1 125 ? -7.130 -4.962 16.486 1.00 58.91 125 SER A O 1
ATOM 1008 N N . SER A 1 126 ? -6.155 -6.184 18.093 1.00 44.88 126 SER A N 1
ATOM 1009 C CA . SER A 1 126 ? -6.917 -7.405 17.909 1.00 44.88 126 SER A CA 1
ATOM 1010 C C . SER A 1 126 ? -8.261 -7.264 18.617 1.00 44.88 126 SER A C 1
ATOM 1012 O O . SER A 1 126 ? -8.309 -7.300 19.846 1.00 44.88 126 SER A O 1
ATOM 1014 N N . ARG A 1 127 ? -9.312 -7.215 17.788 1.00 46.84 127 ARG A N 1
ATOM 1015 C CA . ARG A 1 127 ? -10.759 -7.312 18.072 1.00 46.84 127 ARG A CA 1
ATOM 1016 C C . ARG A 1 127 ? -11.509 -6.002 18.264 1.00 46.84 127 ARG A C 1
ATOM 1018 O O . ARG A 1 127 ? -11.283 -5.313 19.276 1.00 46.84 127 ARG A O 1
#

pLDDT: mean 79.97, std 20.23, range [36.12, 97.06]

Nearest PDB structures (foldseek):
  8fl3-assembly1_NT  TM=9.238E-01  e=2.787E-05  Homo sapiens
  8inf-assembly1_f  TM=8.753E-01  e=5.596E-05  Homo sapiens
  8ink-assembly1_N  TM=8.827E-01  e=1.726E-04  Homo sapiens
  8ipy-assembly1_N  TM=8.969E-01  e=4.295E-04  Homo sapiens
  1gcj-assembly1_B  TM=3.285E-01  e=1.413E+00  Mus musculus

Organism: NCBI:txid261450

InterPro domains:
  IPR012977 SDA1, N-terminal [PF08158] (33-126)
  IPR027312 Sda1 [PTHR12730] (32-127)

Foldseek 3Di:
DDDDPPDDDPDPVVVPVDDDPPDDPPVVPCLVCVLVLLVQLLPPDPVSVVVSLVCNLVVLCVVPVPHQPPVSVVSSLVSLLVQCPDPPPSSVVSSLVSLVVCCVVVSPVDPVSVVSNVCSVPPPPDD

Sequence (127 aa):
MGGGERHPKPSVFKMYSKRDDENAPTNTNLGENLGLFMDLQTFGDRVLRKLCFSHVVHSIQRMNMKHKNDAKNRALQNIIFSMLQNKDEGKTKRALVVLCDLHHRRVWFDERTANAISTACFHSSSR